Protein AF-A0A8X6TLU3-F1 (afdb_monomer_lite)

Radius of gyration: 20.16 Å; chains: 1; bounding box: 40×22×52 Å

Structure (mmCIF, N/CA/C/O backbone):
data_AF-A0A8X6TLU3-F1
#
_entry.id   AF-A0A8X6TLU3-F1
#
loop_
_atom_site.group_PDB
_atom_site.id
_atom_site.type_symbol
_atom_site.label_atom_id
_atom_site.label_alt_id
_atom_site.label_comp_id
_atom_site.label_asym_id
_atom_site.label_entity_id
_atom_site.label_seq_id
_atom_site.pdbx_PDB_ins_code
_atom_site.Cartn_x
_atom_site.Cartn_y
_atom_site.Cartn_z
_atom_site.occupancy
_atom_site.B_iso_or_equiv
_atom_site.auth_seq_id
_atom_site.auth_comp_id
_atom_site.auth_asym_id
_atom_site.auth_atom_id
_atom_site.pdbx_PDB_model_num
ATOM 1 N N . VAL A 1 1 ? 1.219 -4.646 14.702 1.00 74.19 1 VAL A N 1
ATOM 2 C CA . VAL A 1 1 ? 1.727 -4.127 16.000 1.00 74.19 1 VAL A CA 1
ATOM 3 C C . VAL A 1 1 ? 1.057 -2.811 16.388 1.00 74.19 1 VAL A C 1
ATOM 5 O O . VAL A 1 1 ? 0.410 -2.787 17.423 1.00 74.19 1 VAL A O 1
ATOM 8 N N . ILE A 1 2 ? 1.108 -1.763 15.551 1.00 81.06 2 ILE A N 1
ATOM 9 C CA . ILE A 1 2 ? 0.477 -0.454 15.840 1.00 81.06 2 ILE A CA 1
ATOM 10 C C . ILE A 1 2 ? -1.033 -0.583 16.103 1.00 81.06 2 ILE A C 1
ATOM 12 O O . ILE A 1 2 ? -1.511 -0.118 17.129 1.00 81.06 2 ILE A O 1
ATOM 16 N N . GLY A 1 3 ? -1.774 -1.310 15.256 1.00 81.38 3 GLY A N 1
ATOM 17 C CA . GLY A 1 3 ? -3.208 -1.551 15.482 1.00 81.38 3 GLY A CA 1
ATOM 18 C C . GLY A 1 3 ? -3.530 -2.280 16.796 1.00 81.38 3 GLY A C 1
ATOM 19 O O . GLY A 1 3 ? -4.578 -2.047 17.383 1.00 81.38 3 GLY A O 1
ATOM 20 N N . LEU A 1 4 ? -2.606 -3.102 17.306 1.00 83.88 4 LEU A N 1
ATOM 21 C CA . LEU A 1 4 ? -2.766 -3.812 18.578 1.00 83.88 4 LEU A CA 1
ATOM 22 C C . LEU A 1 4 ? -2.538 -2.861 19.763 1.00 83.88 4 LEU A C 1
ATOM 24 O O . LEU A 1 4 ? -3.301 -2.884 20.721 1.00 83.88 4 LEU A O 1
ATOM 28 N N . MET A 1 5 ? -1.555 -1.958 19.663 1.00 84.62 5 MET A N 1
ATOM 29 C CA . MET A 1 5 ? -1.355 -0.901 20.661 1.00 84.62 5 MET A CA 1
ATOM 30 C C . MET A 1 5 ? -2.545 0.060 20.723 1.00 84.62 5 MET A C 1
ATOM 32 O O . MET A 1 5 ? -3.030 0.356 21.810 1.00 84.62 5 MET A O 1
ATOM 36 N N . LEU A 1 6 ? -3.062 0.495 19.572 1.00 84.50 6 LEU A N 1
ATOM 37 C CA . LEU A 1 6 ? -4.241 1.363 19.517 1.00 84.50 6 LEU A CA 1
ATOM 38 C C . LEU A 1 6 ? -5.495 0.659 20.044 1.00 84.50 6 LEU A C 1
ATOM 40 O O . LEU A 1 6 ? -6.260 1.257 20.796 1.00 84.50 6 LEU A O 1
ATOM 44 N N . GLY A 1 7 ? -5.668 -0.626 19.727 1.00 82.69 7 GLY A N 1
ATOM 45 C CA . GLY A 1 7 ? -6.758 -1.438 20.267 1.00 82.69 7 GLY A CA 1
ATOM 46 C C . GLY A 1 7 ? -6.718 -1.582 21.792 1.00 82.69 7 GLY A C 1
ATOM 47 O O . GLY A 1 7 ? -7.772 -1.608 22.420 1.00 82.69 7 GLY A O 1
ATOM 48 N N . LEU A 1 8 ? -5.526 -1.620 22.398 1.00 83.44 8 LEU A N 1
ATOM 49 C CA . LEU A 1 8 ? -5.367 -1.635 23.857 1.00 83.44 8 LEU A CA 1
ATOM 50 C C . LEU A 1 8 ? -5.665 -0.272 24.503 1.00 83.44 8 LEU A C 1
ATOM 52 O O . LEU A 1 8 ? -6.211 -0.237 25.601 1.00 83.44 8 LEU A O 1
ATOM 56 N N . VAL A 1 9 ? -5.347 0.840 23.830 1.00 83.75 9 VAL A N 1
ATOM 57 C CA . VAL A 1 9 ? -5.598 2.206 24.337 1.00 83.75 9 VAL A CA 1
ATOM 58 C C . VAL A 1 9 ? -7.092 2.531 24.396 1.00 83.75 9 VAL A C 1
ATOM 60 O O . VAL A 1 9 ? -7.543 3.155 25.351 1.00 83.75 9 VAL A O 1
ATOM 63 N N . PHE A 1 10 ? -7.868 2.084 23.407 1.00 80.75 10 PHE A N 1
ATOM 64 C CA . PHE A 1 10 ? -9.320 2.305 23.345 1.00 80.75 10 PHE A CA 1
ATOM 65 C C . PHE A 1 10 ? -10.135 1.100 23.850 1.00 80.75 10 PHE A C 1
ATOM 67 O O . PHE A 1 10 ? -11.317 0.951 23.530 1.00 80.75 10 PHE A O 1
ATOM 74 N N . TYR A 1 11 ? -9.510 0.211 24.626 1.00 78.81 11 TYR A N 1
ATOM 75 C CA . TYR A 1 11 ? -10.156 -0.994 25.131 1.00 78.81 11 TYR A CA 1
ATOM 76 C C . TYR A 1 11 ? -11.232 -0.655 26.176 1.00 78.81 11 TYR A C 1
ATOM 78 O O . TYR A 1 11 ? -10.965 0.060 27.137 1.00 78.81 11 TYR A O 1
ATOM 86 N N . LYS A 1 12 ? -12.440 -1.216 26.007 1.00 77.56 12 LYS A N 1
ATOM 87 C CA . LYS A 1 12 ? -13.621 -0.999 26.874 1.00 77.56 12 LYS A CA 1
ATOM 88 C C . LYS A 1 12 ? -14.100 0.460 26.983 1.00 77.56 12 LYS A C 1
ATOM 90 O O . LYS A 1 12 ? -14.441 0.923 28.067 1.00 77.56 12 LYS A O 1
ATOM 95 N N . GLN A 1 13 ? -14.195 1.171 25.862 1.00 76.62 13 GLN A N 1
ATOM 96 C CA . GLN A 1 13 ? -14.854 2.477 25.852 1.00 76.62 13 GLN A CA 1
ATOM 97 C C . GLN A 1 13 ? -16.371 2.340 26.090 1.00 76.62 13 GLN A C 1
ATOM 99 O O . GLN A 1 13 ? -17.039 1.562 25.409 1.00 76.62 13 GLN A O 1
ATOM 104 N N . GLU A 1 14 ? -16.918 3.104 27.038 1.00 78.94 14 GLU A N 1
ATOM 105 C CA . GLU A 1 14 ? -18.366 3.190 27.275 1.00 78.94 14 GLU A CA 1
ATOM 106 C C . GLU A 1 14 ? -19.050 4.044 26.198 1.00 78.94 14 GLU A C 1
ATOM 108 O O . GLU A 1 14 ? -18.489 5.033 25.728 1.00 78.94 14 GLU A O 1
ATOM 113 N N . THR A 1 15 ? -20.277 3.689 25.810 1.00 77.38 15 THR A N 1
ATOM 114 C CA . THR A 1 15 ? -21.098 4.435 24.838 1.00 77.38 15 THR A CA 1
ATOM 115 C C . THR A 1 15 ? -21.820 5.617 25.487 1.00 77.38 15 THR A C 1
ATOM 117 O O . THR A 1 15 ? -23.044 5.700 25.460 1.00 77.38 15 THR A O 1
ATOM 120 N N . ASP A 1 16 ? -21.052 6.517 26.093 1.00 85.06 16 ASP A N 1
ATOM 121 C CA . ASP A 1 16 ? -21.520 7.842 26.513 1.00 85.06 16 ASP A CA 1
ATOM 122 C C . ASP A 1 16 ? -21.238 8.883 25.408 1.00 85.06 16 ASP A C 1
ATOM 124 O O . ASP A 1 16 ? -20.535 8.596 24.433 1.00 85.06 16 ASP A O 1
ATOM 128 N N . GLU A 1 17 ? -21.731 10.112 25.545 1.00 79.62 17 GLU A N 1
ATOM 129 C CA . GLU A 1 17 ? -21.515 11.202 24.579 1.00 79.62 17 GLU A CA 1
ATOM 130 C C . GLU A 1 17 ? -20.009 11.472 24.352 1.00 79.62 17 GLU A C 1
ATOM 132 O O . GLU A 1 17 ? -19.535 11.616 23.220 1.00 79.62 17 GLU A O 1
ATOM 137 N N . LYS A 1 18 ? -19.208 11.393 25.425 1.00 81.94 18 LYS A N 1
ATOM 138 C CA . LYS A 1 18 ? -17.732 11.423 25.362 1.00 81.94 18 LYS A CA 1
ATOM 139 C C . LYS A 1 18 ? -17.136 10.154 24.742 1.00 81.94 18 LYS A C 1
ATOM 141 O O . LYS A 1 18 ? -16.075 10.199 24.120 1.00 81.94 18 LYS A O 1
ATOM 146 N N . GLY A 1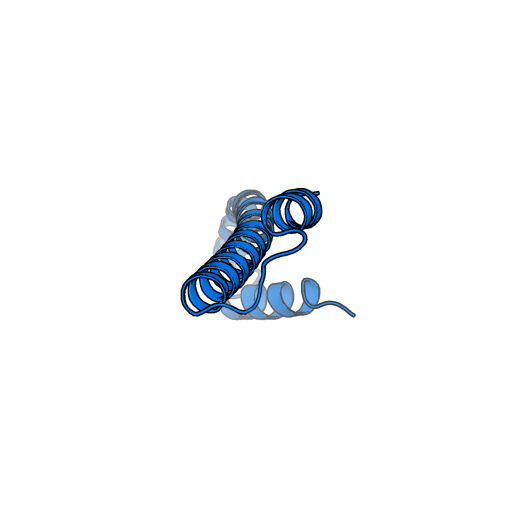 19 ? -17.818 9.025 24.903 1.00 83.94 19 GLY A N 1
ATOM 147 C CA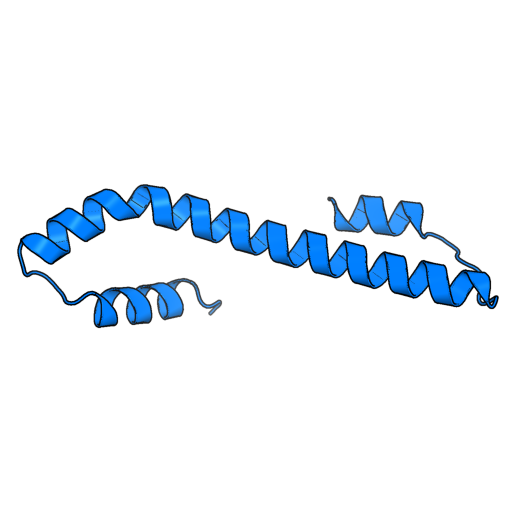 . GLY A 1 19 ? -17.482 7.731 24.320 1.00 83.94 19 GLY A CA 1
ATOM 148 C C . GLY A 1 19 ? -17.487 7.743 22.799 1.00 83.94 19 GLY A C 1
ATOM 149 O O . GLY A 1 19 ? -16.509 7.330 22.174 1.00 83.94 19 GLY A O 1
ATOM 150 N N . ILE A 1 20 ? -18.550 8.296 22.213 1.00 86.44 20 ILE A N 1
ATOM 151 C CA . ILE A 1 20 ? -18.720 8.421 20.758 1.00 86.44 20 ILE A CA 1
ATOM 152 C C . ILE A 1 20 ? -17.595 9.268 20.150 1.00 86.44 20 ILE A C 1
ATOM 154 O O . ILE A 1 20 ? -17.001 8.879 19.141 1.00 86.44 20 ILE A O 1
ATOM 158 N N . MET A 1 21 ? -17.241 10.387 20.791 1.00 88.62 21 MET A N 1
ATOM 159 C CA . MET A 1 21 ? -16.121 11.225 20.350 1.00 88.62 21 MET A CA 1
ATOM 160 C C . MET A 1 21 ? -14.787 10.461 20.383 1.00 88.62 21 MET A C 1
ATOM 162 O O . MET A 1 21 ? -13.997 10.558 19.442 1.00 88.62 21 MET A O 1
ATOM 166 N N . ASN A 1 22 ? -14.551 9.663 21.428 1.00 87.69 22 ASN A N 1
ATOM 167 C CA . ASN A 1 22 ? -13.315 8.894 21.567 1.00 87.69 22 ASN A CA 1
ATOM 168 C C . ASN A 1 22 ? -13.210 7.765 20.524 1.00 87.69 22 ASN A C 1
ATOM 170 O O . ASN A 1 22 ? -12.135 7.539 19.973 1.00 87.69 22 ASN A O 1
ATOM 174 N N . ILE A 1 23 ? -14.326 7.101 20.193 1.00 87.00 23 ILE A N 1
ATOM 175 C CA . ILE A 1 23 ? -14.386 6.087 19.123 1.00 87.00 23 ILE A CA 1
ATOM 176 C C . ILE A 1 23 ? -14.067 6.715 17.763 1.00 87.00 23 ILE A C 1
ATOM 178 O O . ILE A 1 23 ? -13.294 6.150 16.990 1.00 87.00 23 ILE A O 1
ATOM 182 N N . ASN A 1 24 ? -14.610 7.900 17.475 1.00 89.75 24 ASN A N 1
ATOM 183 C CA . ASN A 1 24 ? -14.306 8.597 16.227 1.00 89.75 24 ASN A CA 1
ATOM 184 C C . ASN A 1 24 ? -12.812 8.972 16.139 1.00 89.75 24 ASN A C 1
ATOM 186 O O . ASN A 1 24 ? -12.169 8.754 15.112 1.00 89.75 24 ASN A O 1
ATOM 190 N N . GLY A 1 25 ? -12.226 9.444 17.246 1.00 89.06 25 GLY A N 1
ATOM 191 C CA . GLY A 1 25 ? -10.785 9.693 17.342 1.00 89.06 25 GLY A CA 1
ATOM 192 C C . GLY A 1 25 ? -9.940 8.432 17.126 1.00 89.06 25 GLY A C 1
ATOM 193 O O . GLY A 1 25 ? -8.945 8.472 16.401 1.00 89.06 25 GLY A O 1
ATOM 194 N N . ALA A 1 26 ? -10.363 7.296 17.686 1.00 88.81 26 ALA A N 1
ATOM 195 C CA . ALA A 1 26 ? -9.701 6.007 17.493 1.00 88.81 26 ALA A CA 1
ATOM 196 C C . ALA A 1 26 ? -9.720 5.563 16.024 1.00 88.81 26 ALA A C 1
ATOM 198 O O . ALA A 1 26 ? -8.683 5.176 15.481 1.00 88.81 26 ALA A O 1
ATOM 199 N N . LEU A 1 27 ? -10.880 5.660 15.364 1.00 88.88 27 LEU A N 1
ATOM 200 C CA . LEU A 1 27 ? -11.035 5.323 13.946 1.00 88.88 27 LEU A CA 1
ATOM 201 C C . LEU A 1 27 ? -10.154 6.207 13.063 1.00 88.88 27 LEU A C 1
ATOM 203 O O . LEU A 1 27 ? -9.429 5.689 12.211 1.00 88.88 27 LEU A O 1
ATOM 207 N N . PHE A 1 28 ? -10.158 7.520 13.303 1.00 91.19 28 PHE A N 1
ATOM 208 C CA . PHE A 1 28 ? -9.288 8.455 12.594 1.00 91.19 28 PHE A CA 1
ATOM 209 C C . PHE A 1 28 ? -7.813 8.072 12.742 1.00 91.19 28 PHE A C 1
ATOM 211 O O . PHE A 1 28 ? -7.079 7.999 11.755 1.00 91.19 28 PHE A O 1
ATOM 218 N N . LEU A 1 29 ? -7.379 7.772 13.964 1.00 90.56 29 LEU A N 1
ATOM 219 C CA . LEU A 1 29 ? -5.979 7.490 14.250 1.00 90.56 29 LEU A CA 1
ATOM 220 C C . LEU A 1 29 ? -5.528 6.142 13.660 1.00 90.56 29 LEU A C 1
ATOM 222 O O . LEU A 1 29 ? -4.409 6.044 13.148 1.00 90.56 29 LEU A O 1
ATOM 226 N N . ILE A 1 30 ? -6.397 5.126 13.654 1.00 89.75 30 ILE A N 1
ATOM 227 C CA . ILE A 1 30 ? -6.136 3.837 12.994 1.00 89.75 30 ILE A CA 1
ATOM 228 C C . ILE A 1 30 ? -6.035 4.010 11.475 1.00 89.75 30 ILE A C 1
ATOM 230 O O . ILE A 1 30 ? -5.086 3.505 10.865 1.00 89.75 30 ILE A O 1
ATOM 234 N N . LEU A 1 31 ? -6.976 4.734 10.862 1.00 91.44 31 LEU A N 1
ATOM 235 C CA . LEU A 1 31 ? -6.968 5.007 9.422 1.00 91.44 31 LEU A CA 1
ATOM 236 C C . LEU A 1 31 ? -5.716 5.785 9.015 1.00 91.44 31 LEU A C 1
ATOM 238 O O . LEU A 1 31 ? -5.029 5.398 8.072 1.00 91.44 31 LEU A O 1
ATOM 242 N N . MET A 1 32 ? -5.372 6.830 9.767 1.00 92.31 32 MET A N 1
ATOM 243 C CA . MET A 1 32 ? -4.197 7.656 9.510 1.00 92.31 32 MET A CA 1
ATOM 244 C C . MET A 1 32 ? -2.900 6.840 9.587 1.00 92.31 32 MET A C 1
ATOM 246 O O . MET A 1 32 ? -2.089 6.887 8.662 1.00 92.31 32 MET A O 1
ATOM 250 N N . ASN A 1 33 ? -2.720 6.038 10.643 1.00 90.56 33 ASN A N 1
ATOM 251 C CA . ASN A 1 33 ? -1.544 5.172 10.773 1.00 90.56 33 ASN A CA 1
ATOM 252 C C . ASN A 1 33 ? -1.467 4.128 9.650 1.00 90.56 33 ASN A C 1
ATOM 254 O O . ASN A 1 33 ? -0.380 3.840 9.149 1.00 90.56 33 ASN A O 1
ATOM 258 N N . SER A 1 34 ? -2.610 3.584 9.229 1.00 89.44 34 SER A N 1
ATOM 259 C CA . SER A 1 34 ? -2.665 2.604 8.140 1.00 89.44 34 SER A CA 1
ATOM 260 C C . SER A 1 34 ? -2.304 3.238 6.794 1.00 89.44 34 SER A C 1
ATOM 262 O O . SER A 1 34 ? -1.492 2.680 6.057 1.00 89.44 34 SER A O 1
ATOM 264 N N .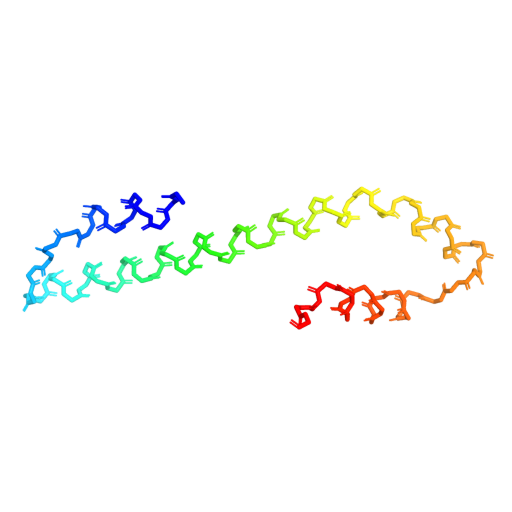 CYS A 1 35 ? -2.832 4.424 6.481 1.00 91.06 35 CYS A N 1
ATOM 265 C CA . CYS A 1 35 ? -2.483 5.152 5.257 1.00 91.06 35 CYS A CA 1
ATOM 266 C C . CYS A 1 35 ? -0.996 5.511 5.210 1.00 91.06 35 CYS A C 1
ATOM 268 O O . CYS A 1 35 ? -0.332 5.233 4.212 1.00 91.06 35 CYS A O 1
ATOM 270 N N . PHE A 1 36 ? -0.446 6.075 6.290 1.00 90.50 36 PHE A N 1
ATOM 271 C CA . PHE A 1 36 ? 0.969 6.444 6.317 1.00 90.50 36 PHE A CA 1
ATOM 272 C C . PHE A 1 36 ? 1.900 5.234 6.245 1.00 90.50 36 PHE A C 1
ATOM 274 O O . PHE A 1 36 ? 2.915 5.307 5.555 1.00 90.50 36 PHE A O 1
ATOM 281 N N . GLY A 1 37 ? 1.548 4.115 6.887 1.00 88.69 37 GLY A N 1
ATOM 282 C CA . GLY A 1 37 ? 2.324 2.878 6.787 1.00 88.69 37 GLY A CA 1
ATOM 283 C C . GLY A 1 37 ? 2.438 2.374 5.345 1.00 88.69 37 GLY A C 1
ATOM 284 O O . GLY A 1 37 ? 3.539 2.085 4.878 1.00 88.69 37 GLY A O 1
ATOM 285 N N . ASN A 1 38 ? 1.317 2.340 4.617 1.00 87.69 38 ASN A N 1
ATOM 286 C CA . ASN A 1 38 ? 1.308 1.941 3.207 1.00 87.69 38 ASN A CA 1
ATOM 287 C C . ASN A 1 38 ? 2.078 2.936 2.324 1.00 87.69 38 ASN A C 1
ATOM 289 O O . ASN A 1 38 ? 2.909 2.529 1.515 1.00 87.69 38 ASN A O 1
ATOM 293 N N . MET A 1 39 ? 1.870 4.242 2.520 1.00 90.31 39 MET A N 1
ATOM 294 C CA . MET A 1 39 ? 2.555 5.283 1.746 1.00 90.31 39 MET A CA 1
ATOM 295 C C . MET A 1 39 ? 4.078 5.221 1.917 1.00 90.31 39 MET A C 1
ATOM 297 O O . MET A 1 39 ? 4.817 5.322 0.939 1.00 90.31 39 MET A O 1
ATOM 301 N N . PHE A 1 40 ? 4.561 5.018 3.145 1.00 90.88 40 PHE A N 1
ATOM 302 C CA . PHE A 1 40 ? 5.996 4.953 3.424 1.00 90.88 40 PHE A CA 1
ATOM 303 C C . PHE A 1 40 ? 6.662 3.739 2.761 1.00 90.88 40 PHE A C 1
ATOM 305 O O . PHE A 1 40 ? 7.798 3.834 2.295 1.00 90.88 40 PHE A O 1
ATOM 312 N N . SER A 1 41 ? 5.949 2.612 2.668 1.00 88.62 41 SER A N 1
ATOM 313 C CA . SER A 1 41 ? 6.425 1.424 1.952 1.00 88.62 41 SER A CA 1
ATOM 314 C C . SER A 1 41 ? 6.659 1.726 0.468 1.00 88.62 41 SER A C 1
ATOM 316 O O . SER A 1 41 ? 7.736 1.445 -0.058 1.00 88.62 41 SER A O 1
ATOM 318 N N . VAL A 1 42 ? 5.681 2.361 -0.186 1.00 89.25 42 VAL A N 1
ATOM 319 C CA . VAL A 1 42 ? 5.753 2.705 -1.616 1.00 89.25 42 VAL A CA 1
ATOM 320 C C . VAL A 1 42 ? 6.846 3.741 -1.881 1.00 89.25 42 VAL A C 1
ATOM 322 O O . VAL A 1 42 ? 7.651 3.565 -2.792 1.00 89.25 42 VAL A O 1
ATOM 325 N N . ILE A 1 43 ? 6.934 4.795 -1.060 1.00 91.69 43 ILE A N 1
ATOM 326 C CA . ILE A 1 43 ? 7.947 5.851 -1.227 1.00 91.69 43 ILE A CA 1
ATOM 327 C C . ILE A 1 43 ? 9.363 5.276 -1.155 1.00 91.69 43 ILE A C 1
ATOM 329 O O . ILE A 1 43 ? 10.204 5.630 -1.983 1.00 91.69 43 ILE A O 1
ATOM 333 N N . ASN A 1 44 ? 9.640 4.383 -0.203 1.00 90.75 44 ASN A N 1
ATOM 334 C CA . ASN A 1 44 ? 10.973 3.796 -0.081 1.00 90.75 44 ASN A CA 1
ATOM 335 C C . ASN A 1 44 ? 11.336 2.939 -1.296 1.00 90.75 44 ASN A C 1
ATOM 337 O O . ASN A 1 44 ? 12.431 3.094 -1.833 1.00 90.75 44 ASN A O 1
ATOM 341 N N . ALA A 1 45 ? 10.422 2.081 -1.759 1.00 89.31 45 ALA A N 1
ATOM 342 C CA . ALA A 1 45 ? 10.657 1.260 -2.945 1.00 89.31 45 ALA A CA 1
ATOM 343 C C . ALA A 1 45 ? 10.872 2.129 -4.197 1.00 89.31 45 ALA A C 1
ATOM 345 O O . ALA A 1 45 ? 11.842 1.942 -4.932 1.00 89.31 45 ALA A O 1
ATOM 346 N N . PHE A 1 46 ? 10.019 3.136 -4.395 1.00 88.88 46 PHE A N 1
ATOM 347 C CA . PHE A 1 46 ? 10.097 4.029 -5.547 1.00 88.88 46 PHE A CA 1
ATOM 348 C C . PHE A 1 46 ? 11.389 4.853 -5.565 1.00 88.88 46 PHE A C 1
ATOM 350 O O . PHE A 1 46 ? 12.030 4.965 -6.606 1.00 88.88 46 PHE A O 1
ATOM 357 N N . THR A 1 47 ? 11.815 5.397 -4.421 1.00 90.94 47 THR A N 1
ATOM 358 C CA . THR A 1 47 ? 13.027 6.237 -4.342 1.00 90.94 47 THR A CA 1
ATOM 359 C C . THR A 1 47 ? 14.296 5.441 -4.669 1.00 90.94 47 THR A C 1
ATOM 361 O O . THR A 1 47 ? 15.228 5.981 -5.264 1.00 90.94 47 THR A O 1
ATOM 364 N N . ILE A 1 48 ? 14.329 4.148 -4.327 1.00 92.94 48 ILE A N 1
ATOM 365 C CA . ILE A 1 48 ? 15.446 3.251 -4.664 1.00 92.94 48 ILE A CA 1
ATOM 366 C C . ILE A 1 48 ? 15.509 2.987 -6.177 1.00 92.94 48 ILE A C 1
ATOM 368 O O . ILE A 1 48 ? 16.597 2.948 -6.753 1.00 92.94 48 ILE A O 1
ATOM 372 N N . GLU A 1 49 ? 14.361 2.825 -6.835 1.00 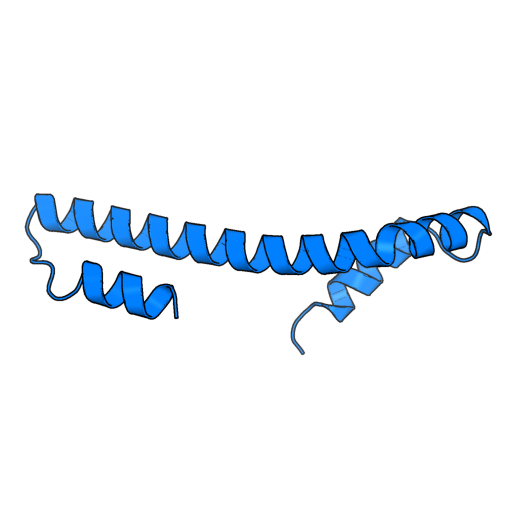90.62 49 GLU A N 1
ATOM 373 C CA . GLU A 1 49 ? 14.277 2.526 -8.273 1.00 90.62 49 GLU A CA 1
ATOM 374 C C . GLU A 1 49 ? 14.348 3.774 -9.169 1.00 90.62 49 GLU A C 1
ATOM 376 O O . GLU A 1 49 ? 14.749 3.685 -10.332 1.00 90.62 49 GLU A O 1
ATOM 381 N N . GLN A 1 50 ? 14.018 4.952 -8.634 1.00 92.38 50 GLN A N 1
ATOM 382 C CA . GLN 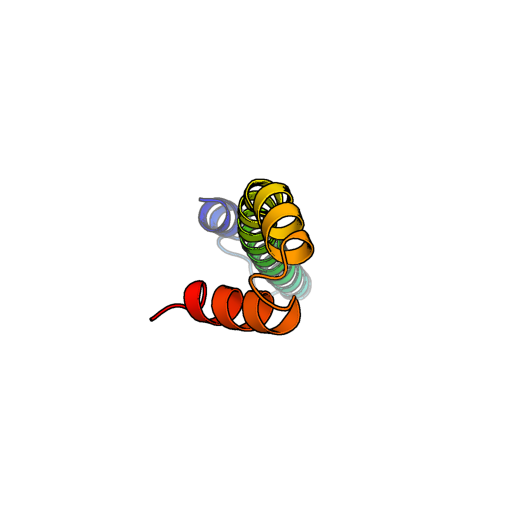A 1 50 ? 13.996 6.230 -9.347 1.00 92.38 50 GLN A CA 1
ATOM 383 C C . GLN A 1 50 ? 15.254 6.527 -10.196 1.00 92.38 50 GLN A C 1
ATOM 385 O O . GLN A 1 50 ? 15.089 6.901 -11.361 1.00 92.38 50 GLN A O 1
ATOM 390 N N . PRO A 1 51 ? 16.504 6.384 -9.702 1.00 93.62 51 PRO A N 1
ATOM 391 C CA . PRO A 1 51 ? 17.686 6.675 -10.520 1.00 93.62 51 PRO A CA 1
ATOM 392 C C . PRO A 1 51 ? 17.853 5.704 -11.697 1.00 93.62 51 PRO A C 1
ATOM 394 O O . PRO A 1 51 ? 18.339 6.103 -12.757 1.00 93.62 51 PRO A O 1
ATOM 397 N N . ILE A 1 52 ? 17.434 4.445 -11.531 1.00 92.75 52 ILE A N 1
ATOM 398 C CA . ILE A 1 52 ? 17.458 3.443 -12.601 1.00 92.75 52 ILE A CA 1
ATOM 399 C C . ILE A 1 52 ? 16.428 3.843 -13.654 1.00 92.75 52 ILE A C 1
ATOM 401 O O . ILE A 1 52 ? 16.790 4.017 -14.814 1.00 92.75 52 ILE A O 1
ATOM 405 N N . PHE A 1 53 ? 15.194 4.116 -13.230 1.00 92.81 53 PHE A N 1
ATOM 406 C CA . PHE A 1 53 ? 14.120 4.567 -14.110 1.00 92.81 53 PHE A CA 1
ATOM 407 C C . PHE A 1 53 ? 14.513 5.796 -14.949 1.00 92.81 53 PHE A C 1
ATOM 409 O O . PHE A 1 53 ? 14.302 5.795 -16.162 1.00 92.81 53 PHE A O 1
ATOM 416 N N . LEU A 1 54 ? 15.135 6.821 -14.348 1.00 93.88 54 LEU A N 1
ATOM 417 C CA . LEU A 1 54 ? 15.589 8.005 -15.092 1.00 93.88 54 LEU A CA 1
ATOM 418 C C . LEU A 1 54 ? 16.588 7.634 -16.193 1.00 93.88 54 LEU A C 1
ATOM 420 O O . LEU A 1 54 ? 16.457 8.103 -17.323 1.00 93.88 54 LEU A O 1
ATOM 424 N N . ARG A 1 55 ? 17.561 6.768 -15.888 1.00 95.00 55 ARG A N 1
ATOM 425 C CA . ARG A 1 55 ? 18.558 6.317 -16.866 1.00 95.00 55 ARG A CA 1
ATOM 426 C C . ARG A 1 55 ? 17.910 5.545 -18.017 1.00 95.00 55 ARG A C 1
ATOM 428 O O . ARG A 1 55 ? 18.271 5.744 -19.173 1.00 95.00 55 ARG A O 1
ATOM 435 N N . GLU A 1 56 ? 16.959 4.673 -17.709 1.00 94.12 56 GLU A N 1
ATOM 436 C CA . GLU A 1 56 ? 16.280 3.830 -18.695 1.00 94.12 56 GLU A CA 1
ATOM 437 C C . GLU A 1 56 ? 15.325 4.625 -19.592 1.00 94.12 56 GLU A C 1
ATOM 439 O O . GLU A 1 56 ? 15.274 4.405 -20.806 1.00 94.12 56 GLU A O 1
ATOM 444 N N . HIS A 1 57 ? 14.646 5.614 -19.011 1.00 93.50 57 HIS A N 1
ATOM 445 C CA . HIS A 1 57 ? 13.808 6.551 -19.745 1.00 93.50 57 HIS A CA 1
ATOM 446 C C . HIS A 1 57 ? 14.631 7.432 -20.695 1.00 93.50 57 HIS A C 1
ATOM 448 O O . HIS A 1 57 ? 14.261 7.593 -21.857 1.00 93.50 57 HIS A O 1
ATOM 454 N N . TRP A 1 58 ? 15.773 7.959 -20.238 1.00 93.44 58 TRP A N 1
ATOM 455 C CA . TRP A 1 58 ? 16.644 8.816 -21.056 1.00 93.44 58 TRP A CA 1
ATOM 456 C C . TRP A 1 58 ? 17.327 8.044 -22.189 1.00 93.44 58 TRP A C 1
ATOM 458 O O . TRP A 1 58 ? 17.554 8.599 -23.260 1.00 93.44 58 TRP A O 1
ATOM 468 N N . ASN A 1 59 ? 17.581 6.749 -21.989 1.00 94.31 59 ASN A N 1
ATOM 469 C CA . ASN A 1 59 ? 18.056 5.845 -23.037 1.00 94.31 59 ASN A CA 1
ATOM 470 C C . ASN A 1 59 ? 16.951 5.419 -24.025 1.00 94.31 59 ASN A C 1
ATOM 472 O O . ASN A 1 59 ? 17.222 4.653 -24.947 1.00 94.31 59 ASN A O 1
ATOM 476 N N . GLY A 1 60 ? 15.711 5.891 -23.847 1.00 91.94 60 GLY A N 1
ATOM 477 C CA . GLY A 1 60 ? 14.601 5.634 -24.762 1.00 91.94 60 GLY A CA 1
ATOM 478 C C . GLY A 1 60 ? 14.016 4.223 -24.680 1.00 91.94 60 GLY A C 1
ATOM 479 O O . GLY A 1 60 ? 13.336 3.807 -25.615 1.00 91.94 60 GLY A O 1
ATOM 480 N N . MET A 1 61 ? 14.256 3.478 -23.594 1.00 90.75 61 MET A N 1
ATOM 481 C CA . MET A 1 61 ? 13.787 2.089 -23.487 1.00 90.75 61 MET A CA 1
ATOM 482 C C . MET A 1 61 ? 12.272 1.986 -23.283 1.00 90.75 61 MET A C 1
ATOM 484 O O . MET A 1 61 ? 11.640 1.082 -23.825 1.00 90.75 61 MET A O 1
ATOM 488 N N . TYR A 1 62 ? 11.671 2.909 -22.526 1.00 90.69 62 TYR A N 1
ATOM 489 C CA . TYR A 1 62 ? 10.222 2.969 -22.331 1.00 90.69 62 TYR A CA 1
ATOM 490 C C . TYR A 1 62 ? 9.744 4.357 -21.874 1.00 90.69 62 TYR A C 1
ATOM 492 O O . TYR A 1 62 ? 10.495 5.184 -21.346 1.00 90.69 62 TYR A O 1
ATOM 500 N N . ARG A 1 63 ? 8.450 4.625 -22.094 1.00 91.50 63 ARG A N 1
ATOM 501 C CA . ARG A 1 63 ? 7.779 5.859 -21.660 1.00 91.50 63 ARG A CA 1
ATOM 502 C C . ARG A 1 63 ? 7.437 5.807 -20.171 1.00 91.50 63 ARG A C 1
ATOM 504 O O . ARG A 1 63 ? 7.105 4.748 -19.641 1.00 91.50 63 ARG A O 1
ATOM 511 N N . THR A 1 64 ? 7.432 6.977 -19.539 1.00 90.62 64 THR A N 1
ATOM 512 C CA . THR A 1 64 ? 7.009 7.206 -18.146 1.00 90.62 64 THR A CA 1
ATOM 513 C C . THR A 1 64 ? 5.652 6.579 -17.826 1.00 90.62 64 THR A C 1
ATOM 515 O O . THR A 1 64 ? 5.482 5.949 -16.786 1.00 90.62 64 THR A O 1
ATOM 518 N N . ASP A 1 65 ? 4.708 6.697 -18.756 1.00 92.88 65 ASP A N 1
ATOM 519 C CA . ASP A 1 65 ? 3.312 6.292 -18.579 1.00 92.88 65 ASP A CA 1
ATOM 520 C C . ASP A 1 65 ? 3.185 4.763 -18.483 1.00 92.88 65 ASP A C 1
ATOM 522 O O . ASP A 1 65 ? 2.437 4.236 -17.661 1.00 92.88 65 ASP A O 1
ATOM 526 N N . ILE A 1 66 ? 3.966 4.046 -19.301 1.00 92.69 66 ILE A N 1
ATOM 527 C CA . ILE A 1 66 ? 3.985 2.578 -19.342 1.00 92.69 66 ILE A CA 1
ATOM 528 C C . ILE A 1 66 ? 4.605 2.040 -18.052 1.00 92.69 66 ILE A C 1
ATOM 530 O O . ILE A 1 66 ? 4.061 1.120 -17.449 1.00 92.69 66 ILE A O 1
ATOM 534 N N . TYR A 1 67 ? 5.700 2.653 -17.591 1.00 92.19 67 TYR A N 1
ATOM 535 C CA . TYR A 1 67 ? 6.327 2.290 -16.321 1.00 92.19 67 TYR A CA 1
ATOM 536 C C . TYR A 1 67 ? 5.366 2.442 -15.141 1.00 92.19 67 TYR A C 1
ATOM 538 O O . TYR A 1 67 ? 5.247 1.520 -14.338 1.00 92.19 67 TYR A O 1
ATOM 546 N N . PHE A 1 68 ? 4.639 3.563 -15.070 1.00 90.88 68 PHE A N 1
ATOM 547 C CA . PHE A 1 68 ? 3.674 3.804 -13.999 1.00 90.88 68 PHE A CA 1
ATOM 548 C C . PHE A 1 68 ? 2.581 2.728 -13.967 1.00 90.88 68 PHE A C 1
ATOM 550 O O . PHE A 1 68 ? 2.370 2.105 -12.930 1.00 90.88 68 PHE A O 1
ATOM 557 N N . LEU A 1 69 ? 1.947 2.441 -15.109 1.00 93.19 69 LEU A N 1
ATOM 558 C CA . LEU A 1 69 ? 0.888 1.429 -15.189 1.00 93.19 69 LEU A CA 1
ATOM 559 C C . LEU A 1 69 ? 1.395 0.025 -14.840 1.00 93.19 69 LEU A C 1
ATOM 561 O O . LEU A 1 69 ? 0.763 -0.676 -14.050 1.00 93.19 69 LEU A O 1
ATOM 565 N N . CYS A 1 70 ? 2.542 -0.382 -15.390 1.00 91.56 70 CYS A N 1
ATOM 566 C CA . CYS A 1 70 ? 3.132 -1.686 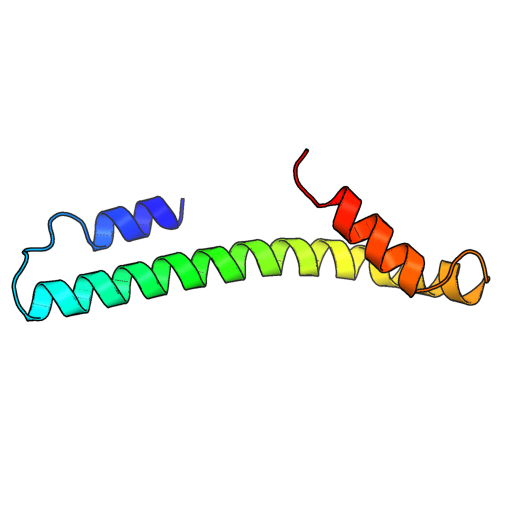-15.095 1.00 91.56 70 CYS A CA 1
ATOM 567 C C . CYS A 1 70 ? 3.498 -1.822 -13.613 1.00 91.56 70 CYS A C 1
ATOM 569 O O . CYS A 1 70 ? 3.221 -2.864 -13.021 1.00 91.56 70 CYS A O 1
ATOM 571 N N . LYS A 1 71 ? 4.069 -0.777 -13.002 1.00 89.69 71 LYS A N 1
ATOM 572 C CA . LYS A 1 71 ? 4.420 -0.775 -11.578 1.00 89.69 71 LYS A CA 1
ATOM 573 C C . LYS A 1 71 ? 3.174 -0.866 -10.697 1.00 89.69 71 LYS A C 1
ATOM 575 O O . LYS A 1 71 ? 3.137 -1.712 -9.812 1.00 89.69 71 LYS A O 1
ATOM 580 N N . THR A 1 72 ? 2.134 -0.075 -10.977 1.00 90.12 72 THR A N 1
ATOM 581 C CA . THR A 1 72 ? 0.871 -0.122 -10.220 1.00 90.12 72 THR A CA 1
ATOM 582 C C . THR A 1 72 ? 0.193 -1.490 -10.309 1.00 90.12 72 THR A C 1
ATOM 584 O O . THR A 1 72 ? -0.313 -1.979 -9.305 1.00 90.12 72 THR A O 1
ATOM 587 N N . ILE A 1 73 ? 0.201 -2.132 -11.482 1.00 91.19 73 ILE A N 1
ATOM 588 C CA . ILE A 1 73 ? -0.364 -3.482 -11.647 1.00 91.19 73 ILE A CA 1
ATOM 589 C C . ILE A 1 73 ? 0.487 -4.530 -10.919 1.00 91.19 73 ILE A C 1
ATOM 591 O O . ILE A 1 73 ? -0.066 -5.449 -10.328 1.00 91.19 73 ILE A O 1
ATOM 595 N N . ALA A 1 74 ? 1.815 -4.398 -10.935 1.00 89.62 74 ALA A N 1
ATOM 596 C CA . ALA A 1 74 ? 2.712 -5.326 -10.246 1.00 89.62 74 ALA A CA 1
ATOM 597 C C . ALA A 1 74 ? 2.636 -5.219 -8.712 1.00 89.62 74 ALA A C 1
ATOM 599 O O . ALA A 1 74 ? 2.868 -6.206 -8.020 1.00 89.62 74 ALA A O 1
ATOM 600 N N . GLU A 1 75 ? 2.332 -4.031 -8.182 1.00 85.69 75 GLU A N 1
ATOM 601 C CA . GLU A 1 75 ? 2.120 -3.802 -6.746 1.00 85.69 75 GLU A CA 1
ATOM 602 C C . GLU A 1 75 ? 0.688 -4.114 -6.291 1.00 85.69 75 GLU A C 1
ATOM 604 O O . GLU A 1 75 ? 0.438 -4.230 -5.088 1.00 85.69 75 GLU A O 1
ATOM 609 N N . ALA A 1 76 ? -0.258 -4.258 -7.224 1.00 85.69 76 ALA A N 1
ATOM 610 C CA . ALA A 1 76 ? -1.604 -4.690 -6.891 1.00 85.69 76 ALA A CA 1
ATOM 611 C C . ALA A 1 76 ? -1.561 -6.128 -6.338 1.00 85.69 76 ALA A C 1
ATOM 613 O O . ALA A 1 76 ? -0.880 -6.987 -6.904 1.00 85.69 76 ALA A O 1
ATOM 614 N N . PRO A 1 77 ? -2.274 -6.416 -5.236 1.00 77.31 77 PRO A N 1
ATOM 615 C CA . PRO A 1 77 ? -2.356 -7.775 -4.723 1.00 77.31 77 PRO A CA 1
ATOM 616 C C . PRO A 1 77 ? -3.033 -8.681 -5.761 1.00 77.31 77 PRO A C 1
ATOM 618 O O . PRO A 1 77 ? -4.065 -8.310 -6.325 1.00 77.31 77 PRO A O 1
ATOM 621 N N . VAL A 1 78 ? -2.434 -9.852 -6.001 1.00 62.19 78 VAL A N 1
ATOM 622 C CA . VAL A 1 78 ? -3.027 -10.949 -6.787 1.00 62.19 78 VAL A CA 1
ATOM 623 C C . VAL A 1 78 ? -4.143 -11.658 -6.034 1.00 62.19 78 VAL A C 1
ATOM 625 O O . VAL A 1 78 ? -4.052 -11.751 -4.787 1.00 62.19 78 VAL A O 1
#

pLDDT: mean 87.82, std 5.71, range [62.19, 95.0]

Organism: Nephila pilipes (NCBI:txid299642)

InterPro domains:
  IPR013525 ABC-2 type transporter, transmembrane domain [PF01061] (1-78)
  IPR050352 ATP-binding cassette subfamily G transporters [PTHR48041] (1-77)

Secondary structure (DSSP, 8-state):
-HHHHHHHHTTT---SHHHHHHHHHHHHHHHHHHHHHHHHHHHHHHHHHHHHHHHHHHTTSS-HHHHHHHHHHHHS--

Sequence (78 aa):
VIGLMLGLVFYKQETDEKGIMNINGALFLILMNSCFGNMFSVINAFTIEQPIFLREHWNGMYRTDIYFLCKTIAEAPV

Foldseek 3Di:
DVLVVLCVVLPPQDPDPVSVVVVVVSVVVVVVVVVVVVVVVVVVVCVVCVVVVVVCVVVVVDDPVVVVVVVVVVPDDD